Protein AF-A0A1Q6X506-F1 (afdb_monomer_lite)

Secondary structure (DSSP, 8-state):
-HHHHGGGGTS--SS-SSBHHHHHHHHHHHHHHHHHTT---HHHHHHHHHHHHHHHTT-TTSBGGGHHHHHHHHTTS--

Sequence (79 aa):
MLQYRGPFVLKMPDEAWFNVNMMQKDVQLALELGRQIQVPLPTTSIANEFLTAARAMGLAEQDFAIIFKVLEKMSGVSK

pLDDT: mean 95.24, std 5.7, range [57.62, 98.81]

Structure (mmCIF, N/CA/C/O backbone):
data_AF-A0A1Q6X506-F1
#
_entry.id   AF-A0A1Q6X506-F1
#
loop_
_atom_site.group_PDB
_atom_site.id
_atom_site.type_symbol
_atom_site.label_atom_id
_atom_site.label_alt_id
_atom_site.label_comp_id
_atom_site.label_asym_id
_atom_site.label_entity_id
_atom_site.label_seq_id
_atom_site.pdbx_PDB_ins_code
_atom_site.Cartn_x
_atom_site.Cartn_y
_atom_site.Cartn_z
_atom_site.occupancy
_atom_site.B_iso_or_equiv
_atom_site.auth_seq_id
_atom_site.auth_comp_id
_atom_site.auth_asym_id
_atom_site.auth_atom_id
_atom_site.pdbx_PDB_model_num
ATOM 1 N N . MET A 1 1 ? -11.746 -1.662 -12.248 1.00 80.56 1 MET A N 1
ATOM 2 C CA . MET A 1 1 ? -10.343 -1.780 -11.785 1.00 80.56 1 MET A CA 1
ATOM 3 C C . MET A 1 1 ? -9.542 -2.802 -12.580 1.00 80.56 1 MET A C 1
ATOM 5 O O . MET A 1 1 ? -8.586 -2.393 -13.216 1.00 80.56 1 MET A O 1
ATOM 9 N N . LEU A 1 2 ? -9.927 -4.083 -12.613 1.00 87.06 2 LEU A N 1
ATOM 10 C CA . LEU A 1 2 ? -9.141 -5.146 -13.267 1.00 87.06 2 LEU A CA 1
ATOM 11 C C . LEU A 1 2 ? -8.887 -4.942 -14.771 1.00 87.06 2 LEU A C 1
ATOM 13 O O . LEU A 1 2 ? -7.744 -5.024 -15.189 1.00 87.06 2 LEU A O 1
ATOM 17 N N . GLN A 1 3 ? -9.901 -4.604 -15.574 1.00 92.44 3 GLN A N 1
ATOM 18 C CA 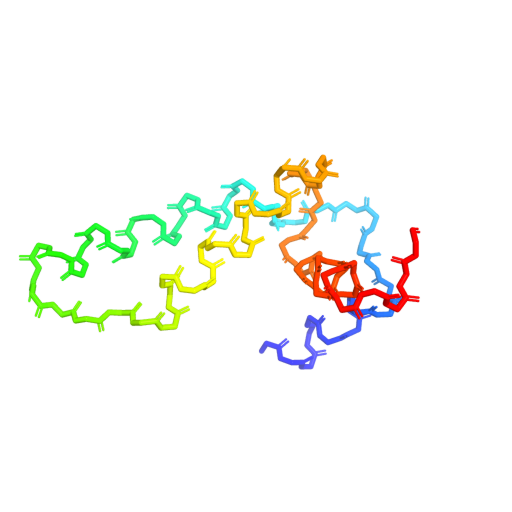. GLN A 1 3 ? -9.712 -4.381 -17.020 1.00 92.44 3 GLN A CA 1
ATOM 19 C C . GLN A 1 3 ? -8.719 -3.247 -17.331 1.00 92.44 3 GLN A C 1
ATOM 21 O O . GLN A 1 3 ? -8.003 -3.302 -18.322 1.00 92.44 3 GLN A O 1
ATOM 26 N N . TYR A 1 4 ? -8.678 -2.227 -16.473 1.00 90.12 4 TYR A N 1
ATOM 27 C CA . TYR A 1 4 ? -7.881 -1.022 -16.680 1.00 90.12 4 TYR A CA 1
ATOM 28 C C . TYR A 1 4 ? -6.477 -1.119 -16.056 1.00 90.12 4 TYR A C 1
ATOM 30 O O . TYR A 1 4 ? -5.491 -0.841 -16.724 1.00 90.12 4 TYR A O 1
ATOM 38 N N . ARG A 1 5 ? -6.373 -1.551 -14.790 1.00 90.56 5 ARG A N 1
ATOM 39 C CA . ARG A 1 5 ? -5.099 -1.668 -14.049 1.00 90.56 5 ARG A CA 1
ATOM 40 C C . ARG A 1 5 ? -4.444 -3.044 -14.185 1.00 90.56 5 ARG A C 1
ATOM 42 O O . ARG A 1 5 ? -3.262 -3.172 -13.907 1.00 90.56 5 ARG A O 1
ATOM 49 N N . GLY A 1 6 ? -5.181 -4.078 -14.593 1.00 92.00 6 GLY A N 1
ATOM 50 C CA . GLY A 1 6 ? -4.657 -5.440 -14.759 1.00 92.00 6 GLY A CA 1
ATOM 51 C C . GLY A 1 6 ? -3.441 -5.525 -15.689 1.00 92.00 6 GLY A C 1
ATOM 52 O O . GLY A 1 6 ? -2.466 -6.171 -15.314 1.00 92.00 6 GLY A O 1
ATOM 53 N N . PRO A 1 7 ? -3.418 -4.821 -16.840 1.00 93.50 7 PRO A N 1
ATOM 54 C CA . PRO A 1 7 ? -2.229 -4.760 -17.690 1.00 93.50 7 PRO A CA 1
ATOM 55 C C . PRO A 1 7 ? -0.975 -4.208 -16.990 1.00 93.50 7 PRO A C 1
ATOM 57 O O . PRO A 1 7 ? 0.136 -4.556 -17.390 1.00 93.50 7 PRO A O 1
ATOM 60 N N . PHE A 1 8 ? -1.123 -3.408 -15.924 1.00 93.44 8 PHE A N 1
ATOM 61 C CA . PHE A 1 8 ? 0.012 -2.788 -15.225 1.00 93.44 8 PHE A CA 1
ATOM 62 C C . PHE A 1 8 ? 0.858 -3.806 -14.457 1.00 93.44 8 PHE A C 1
ATOM 64 O O . PHE A 1 8 ? 2.028 -3.551 -14.196 1.00 93.44 8 PHE A O 1
ATOM 71 N N . VAL A 1 9 ? 0.300 -4.988 -14.170 1.00 90.00 9 VAL A N 1
ATOM 72 C CA . VAL A 1 9 ? 1.048 -6.124 -13.608 1.00 90.00 9 VAL A CA 1
ATOM 73 C C . VAL A 1 9 ? 2.164 -6.572 -14.555 1.00 90.00 9 VAL A C 1
ATOM 75 O O . VAL A 1 9 ? 3.234 -6.963 -14.103 1.00 90.00 9 VAL A O 1
ATOM 78 N N . LEU A 1 10 ? 1.916 -6.520 -15.866 1.00 90.19 10 LEU A N 1
ATOM 79 C CA . LEU A 1 10 ? 2.872 -6.943 -16.892 1.00 90.19 10 LEU A CA 1
ATOM 80 C C . LEU A 1 10 ? 3.738 -5.780 -17.376 1.00 90.19 10 LEU A C 1
ATOM 82 O O . LEU A 1 10 ? 4.921 -5.961 -17.656 1.00 90.19 10 LEU A O 1
ATOM 86 N N . LYS A 1 11 ? 3.142 -4.590 -17.497 1.00 92.00 11 LYS A N 1
ATOM 87 C CA . LYS A 1 11 ? 3.822 -3.381 -17.957 1.00 92.00 11 LYS A CA 1
ATOM 88 C C . LYS A 1 11 ? 3.298 -2.162 -17.205 1.00 92.00 11 LYS A C 1
ATOM 90 O O . LYS A 1 11 ? 2.214 -1.667 -17.510 1.00 92.00 11 LYS A O 1
ATOM 95 N N . MET A 1 12 ? 4.090 -1.669 -16.257 1.00 92.50 12 MET A N 1
ATOM 96 C CA . MET A 1 12 ? 3.818 -0.408 -15.565 1.00 92.50 12 MET A CA 1
ATOM 97 C C . MET A 1 12 ? 3.776 0.767 -16.557 1.00 92.50 12 MET A C 1
ATOM 99 O O . MET A 1 12 ? 4.480 0.725 -17.571 1.00 92.50 12 MET A O 1
ATOM 103 N N . PRO A 1 13 ? 2.954 1.800 -16.298 1.00 91.38 13 PRO A N 1
ATOM 104 C CA . PRO A 1 13 ? 2.970 3.012 -17.106 1.00 91.38 13 PRO A CA 1
ATOM 105 C C . PRO A 1 13 ? 4.305 3.751 -16.936 1.00 91.38 13 PRO A C 1
ATOM 107 O O . PRO A 1 13 ? 4.901 3.709 -15.860 1.00 91.38 13 PRO A O 1
ATOM 110 N N . ASP A 1 14 ? 4.749 4.449 -17.984 1.00 90.06 14 ASP A N 1
ATOM 111 C CA . ASP A 1 14 ? 6.001 5.221 -17.955 1.00 90.06 14 ASP A CA 1
ATOM 112 C C . ASP A 1 14 ? 5.914 6.412 -16.983 1.00 90.06 14 ASP A C 1
ATOM 114 O O . ASP A 1 14 ? 6.896 6.783 -16.344 1.00 90.06 14 ASP A O 1
ATOM 118 N N . GLU A 1 15 ? 4.714 6.980 -16.833 1.00 93.38 15 GLU A N 1
ATOM 119 C CA . GLU A 1 15 ? 4.404 8.041 -15.880 1.00 93.38 15 GLU A CA 1
ATOM 120 C C . GLU A 1 15 ? 3.321 7.573 -14.905 1.00 93.38 15 GLU A C 1
ATOM 122 O O . GLU A 1 15 ? 2.273 7.053 -15.302 1.00 93.38 15 GLU A O 1
ATOM 127 N N . ALA A 1 16 ? 3.559 7.773 -13.609 1.00 93.94 16 ALA A N 1
ATOM 128 C CA . ALA A 1 16 ? 2.591 7.438 -12.579 1.00 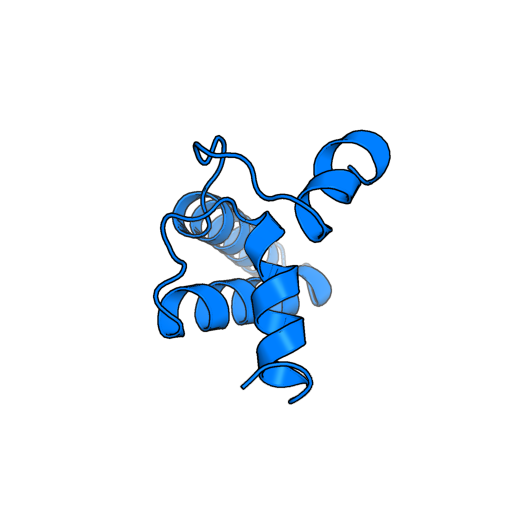93.94 16 ALA A CA 1
ATOM 129 C C . ALA A 1 16 ? 1.444 8.455 -12.571 1.00 93.94 16 ALA A C 1
ATOM 131 O O . ALA A 1 16 ? 1.603 9.586 -12.121 1.00 93.94 16 ALA A O 1
ATOM 132 N N . TRP A 1 17 ? 0.255 8.035 -13.005 1.00 89.56 17 TRP A N 1
ATOM 133 C CA . TRP A 1 17 ? -0.942 8.883 -12.908 1.00 89.56 17 TRP A CA 1
ATOM 134 C C . TRP A 1 17 ? -1.454 8.968 -11.469 1.00 89.56 17 TRP A C 1
ATOM 136 O O . TRP A 1 17 ? -2.147 9.915 -11.105 1.00 89.56 17 TRP A O 1
ATOM 146 N N . PHE A 1 18 ? -1.140 7.957 -10.652 1.00 95.75 18 PHE A N 1
ATOM 147 C CA . PHE A 1 18 ? -1.440 7.953 -9.228 1.00 95.75 18 PHE A CA 1
ATOM 148 C C . PHE A 1 18 ? -0.395 7.132 -8.468 1.00 95.75 18 PHE A C 1
ATOM 150 O O . PHE A 1 18 ? -0.412 5.899 -8.506 1.00 95.75 18 PHE A O 1
ATOM 157 N N . ASN A 1 19 ? 0.549 7.808 -7.813 1.00 97.69 19 ASN A N 1
ATOM 158 C CA . ASN A 1 19 ? 1.684 7.134 -7.186 1.00 97.69 19 ASN A CA 1
ATOM 159 C C . ASN A 1 19 ? 1.351 6.535 -5.805 1.00 97.69 19 ASN A C 1
ATOM 161 O O . ASN A 1 19 ? 0.284 6.769 -5.225 1.00 97.69 19 ASN A 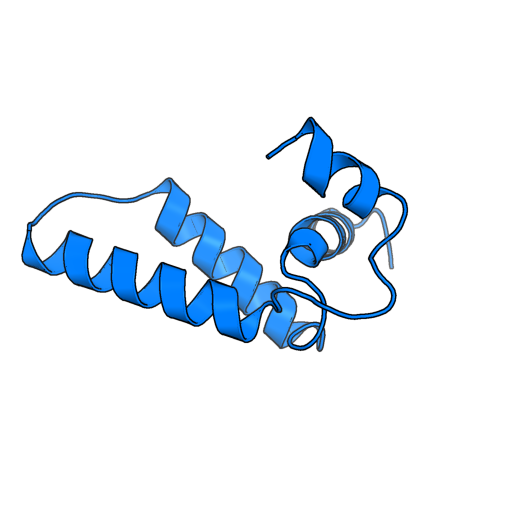O 1
ATOM 165 N N . VAL A 1 20 ? 2.285 5.746 -5.268 1.00 98.12 20 VAL A N 1
ATOM 166 C CA . VAL A 1 20 ? 2.160 5.101 -3.950 1.00 98.12 20 VAL A CA 1
ATOM 167 C C . VAL A 1 20 ? 1.904 6.118 -2.836 1.00 98.12 20 VAL A C 1
ATOM 169 O O . VAL A 1 20 ? 1.054 5.868 -1.982 1.00 98.12 20 VAL A O 1
ATOM 172 N N . ASN A 1 21 ? 2.592 7.264 -2.838 1.00 98.25 21 ASN A N 1
ATOM 173 C CA . ASN A 1 21 ? 2.403 8.299 -1.816 1.00 98.25 21 ASN A CA 1
ATOM 174 C C . ASN A 1 21 ? 0.975 8.872 -1.836 1.00 98.25 21 ASN A C 1
ATOM 176 O O . ASN A 1 21 ? 0.349 9.015 -0.783 1.00 98.25 21 ASN A O 1
ATOM 180 N N . MET A 1 22 ? 0.434 9.154 -3.024 1.00 98.38 22 MET A N 1
ATOM 181 C CA . MET A 1 22 ? -0.935 9.646 -3.184 1.00 98.38 22 MET A CA 1
ATOM 182 C C . MET A 1 22 ? -1.964 8.621 -2.692 1.00 98.38 22 MET A C 1
ATOM 184 O O . MET A 1 22 ? -2.869 8.982 -1.935 1.00 98.38 22 MET A O 1
ATOM 188 N N . MET A 1 23 ? -1.792 7.344 -3.051 1.00 98.25 23 MET A N 1
ATOM 189 C CA . MET A 1 23 ? -2.681 6.271 -2.598 1.00 98.25 23 MET A CA 1
ATOM 190 C C . MET A 1 23 ? -2.583 6.039 -1.088 1.00 98.25 23 MET A C 1
ATOM 192 O O . MET A 1 23 ? -3.608 5.875 -0.427 1.00 98.25 23 MET A O 1
ATOM 196 N N . GLN A 1 24 ? -1.375 6.065 -0.514 1.00 98.50 24 GLN A N 1
ATOM 197 C CA . GLN A 1 24 ? -1.194 5.903 0.929 1.00 98.50 24 GLN A CA 1
ATOM 198 C C . GLN A 1 24 ? -1.878 7.032 1.706 1.00 98.50 24 GLN A C 1
ATOM 200 O O . GLN A 1 24 ? -2.533 6.757 2.710 1.00 98.50 24 GLN A O 1
ATOM 205 N N . LYS A 1 25 ? -1.806 8.274 1.214 1.00 98.62 25 LYS A N 1
ATOM 206 C CA . LYS A 1 25 ? -2.536 9.410 1.794 1.00 98.62 25 LYS A CA 1
ATOM 207 C C . LYS A 1 25 ? -4.050 9.151 1.823 1.00 98.62 25 LYS A C 1
ATOM 209 O O . LYS A 1 25 ? -4.665 9.320 2.872 1.00 98.62 25 LYS A O 1
ATOM 214 N N . ASP A 1 26 ? -4.655 8.692 0.725 1.00 98.69 26 ASP A N 1
ATOM 215 C CA . ASP A 1 26 ? -6.103 8.408 0.693 1.00 98.69 26 ASP A CA 1
ATOM 216 C C . ASP A 1 26 ? -6.497 7.232 1.599 1.00 98.69 26 ASP A C 1
ATOM 218 O O . ASP A 1 26 ? -7.503 7.291 2.309 1.00 98.69 26 ASP A O 1
ATOM 222 N N . VAL A 1 27 ? -5.678 6.179 1.638 1.00 98.44 27 VAL A N 1
ATOM 223 C CA . VAL A 1 27 ? -5.885 5.030 2.528 1.00 98.44 27 VAL A CA 1
ATOM 224 C C . VAL A 1 27 ? -5.798 5.441 4.001 1.00 98.44 27 VAL A C 1
ATOM 226 O O . VAL A 1 27 ? -6.624 5.010 4.806 1.00 98.44 27 VAL A O 1
ATOM 229 N N . GLN A 1 28 ? -4.854 6.309 4.367 1.00 98.62 28 GLN A N 1
ATOM 230 C CA . GLN A 1 28 ? -4.738 6.833 5.730 1.00 98.62 28 GLN A CA 1
ATOM 231 C C . GLN A 1 28 ? -5.950 7.678 6.133 1.00 98.62 28 GLN A C 1
ATOM 233 O O . GLN A 1 28 ? -6.440 7.520 7.252 1.00 98.62 28 GLN A O 1
ATOM 238 N N . LEU A 1 29 ? -6.471 8.511 5.224 1.00 98.81 29 LEU A N 1
ATOM 239 C CA . LEU A 1 29 ? -7.709 9.265 5.453 1.00 98.81 29 LEU A CA 1
ATOM 240 C C . LEU A 1 29 ? -8.905 8.328 5.681 1.00 98.81 29 LEU A C 1
ATOM 242 O O . LEU A 1 29 ? -9.679 8.537 6.614 1.00 98.81 29 LEU A O 1
ATOM 246 N N . ALA A 1 30 ? -9.026 7.261 4.884 1.00 98.75 30 ALA A N 1
ATOM 247 C CA . ALA A 1 30 ? -10.082 6.264 5.057 1.00 98.75 30 ALA A CA 1
ATOM 248 C C . ALA A 1 30 ? -9.970 5.521 6.400 1.00 98.75 30 ALA A C 1
ATOM 250 O O . ALA A 1 30 ? -10.975 5.326 7.085 1.00 98.75 30 ALA A O 1
ATOM 251 N N . LEU A 1 31 ? -8.755 5.131 6.800 1.00 98.81 31 LEU A N 1
ATOM 252 C CA . LEU A 1 31 ? -8.500 4.480 8.089 1.00 98.81 31 LEU A CA 1
ATOM 253 C C . LEU A 1 31 ? -8.806 5.399 9.275 1.00 98.81 31 LEU A C 1
ATOM 255 O O . LEU A 1 31 ? -9.344 4.934 10.278 1.00 98.81 31 LEU A O 1
ATOM 259 N N . GLU A 1 32 ? -8.471 6.684 9.167 1.00 98.81 32 GLU A N 1
ATOM 260 C CA . GLU A 1 32 ? -8.791 7.680 10.190 1.00 98.81 32 GLU A CA 1
ATOM 261 C C . GLU A 1 32 ? -10.299 7.860 10.344 1.00 98.81 32 GLU A C 1
ATOM 263 O O . GLU A 1 32 ? -10.815 7.745 11.455 1.00 98.81 32 GLU A O 1
ATOM 268 N N . LEU A 1 33 ? -11.024 8.021 9.235 1.00 98.81 33 LEU A N 1
ATOM 269 C CA . LEU A 1 33 ? -12.481 8.091 9.274 1.00 98.81 33 LEU A CA 1
ATOM 270 C C . LEU A 1 33 ? -13.087 6.821 9.886 1.00 98.81 33 LEU A C 1
ATOM 272 O O . LEU A 1 33 ? -13.936 6.919 10.766 1.00 98.81 33 LEU A O 1
ATOM 276 N N . GLY A 1 34 ? -12.617 5.636 9.478 1.00 98.69 34 GLY A N 1
ATOM 277 C CA . GLY A 1 34 ? -13.074 4.356 10.029 1.00 98.69 34 GLY A CA 1
ATOM 278 C C . GLY A 1 34 ? -12.925 4.273 11.551 1.00 98.69 34 GLY A C 1
ATOM 279 O O . GLY A 1 34 ? -13.852 3.836 12.234 1.00 98.69 34 GLY A O 1
ATOM 280 N N . ARG A 1 35 ? -11.809 4.773 12.103 1.00 98.62 35 ARG A N 1
ATOM 281 C CA . ARG A 1 35 ? -11.616 4.885 13.560 1.00 98.62 35 ARG A CA 1
ATOM 282 C C . ARG A 1 35 ? -12.642 5.816 14.207 1.00 98.62 35 ARG A C 1
ATOM 284 O O . ARG A 1 35 ? -13.224 5.442 15.222 1.00 98.62 35 ARG A O 1
ATOM 291 N N . GLN A 1 36 ? -12.884 6.988 13.620 1.00 98.75 36 GLN A N 1
ATOM 292 C CA . GLN A 1 36 ? -13.820 7.984 14.158 1.00 98.75 36 GLN A CA 1
ATOM 293 C C . GLN A 1 36 ? -15.258 7.463 14.240 1.00 98.75 36 GLN A C 1
ATOM 295 O O . GLN A 1 36 ? -15.957 7.752 15.209 1.00 98.75 36 GLN A O 1
ATOM 300 N N . ILE A 1 37 ? -15.686 6.667 13.256 1.00 98.69 37 ILE A N 1
ATOM 301 C CA . ILE A 1 37 ? -17.049 6.111 13.195 1.00 98.69 37 ILE A CA 1
ATOM 302 C C . ILE A 1 37 ? -17.150 4.667 13.705 1.00 98.69 37 ILE A C 1
ATOM 304 O O . ILE A 1 37 ? -18.185 4.032 13.530 1.00 98.69 37 ILE A O 1
ATOM 308 N N . GLN A 1 38 ? -16.086 4.140 14.319 1.00 98.38 38 GLN A N 1
ATOM 309 C CA . GLN A 1 38 ? -16.028 2.778 14.865 1.00 98.38 38 GLN A CA 1
ATOM 310 C C . GLN A 1 38 ? -16.331 1.673 13.829 1.00 98.38 38 GLN A C 1
ATOM 312 O O . GLN A 1 38 ? -16.893 0.629 14.163 1.00 98.38 38 GLN A O 1
ATOM 317 N N . VAL A 1 39 ? -15.927 1.873 12.569 1.00 98.69 39 VAL A N 1
ATOM 318 C CA . VAL A 1 39 ? -16.078 0.891 11.484 1.00 98.69 39 VAL A CA 1
ATOM 319 C C . VAL A 1 39 ? -14.724 0.241 11.169 1.00 98.69 39 VAL A C 1
ATOM 321 O O . VAL A 1 39 ? -13.786 0.936 10.766 1.00 98.69 39 VAL A O 1
ATOM 324 N N . PRO A 1 40 ? -14.589 -1.091 11.307 1.00 98.06 40 PRO A N 1
ATOM 325 C CA . PRO A 1 40 ? -13.347 -1.786 10.989 1.00 98.06 40 PRO A CA 1
ATOM 326 C C . PRO A 1 40 ? -13.111 -1.863 9.474 1.00 98.06 40 PRO A C 1
ATOM 328 O O . PRO A 1 40 ? -13.999 -2.239 8.712 1.00 98.06 40 PRO A O 1
ATOM 331 N N . LEU A 1 41 ? -11.878 -1.576 9.044 1.00 98.69 41 LEU A N 1
ATOM 332 C CA . LEU A 1 41 ? -11.453 -1.611 7.637 1.00 98.69 41 LEU A CA 1
ATOM 333 C C . LEU A 1 41 ? -10.240 -2.547 7.434 1.00 98.69 41 LEU A C 1
ATOM 335 O O . LEU A 1 41 ? -9.155 -2.087 7.074 1.00 98.69 41 LEU A O 1
ATOM 339 N N . PRO A 1 42 ? -10.376 -3.866 7.676 1.00 98.25 42 PRO A N 1
ATOM 340 C CA . PRO A 1 42 ? -9.237 -4.788 7.740 1.00 98.25 42 PRO A CA 1
ATOM 341 C C . PRO A 1 42 ? -8.436 -4.867 6.433 1.00 98.25 42 PRO A C 1
ATOM 343 O O . PRO A 1 42 ? -7.207 -4.828 6.453 1.00 98.25 42 PRO A O 1
ATOM 346 N N . THR A 1 43 ? -9.111 -4.922 5.283 1.00 98.19 43 THR A N 1
ATOM 347 C CA . THR A 1 43 ? -8.447 -4.961 3.971 1.00 98.19 43 THR A CA 1
ATOM 348 C C . THR A 1 43 ? -7.715 -3.659 3.661 1.00 98.19 43 THR A C 1
ATOM 350 O O . THR A 1 43 ? -6.645 -3.685 3.063 1.00 98.19 43 THR A O 1
ATOM 353 N N . THR A 1 44 ? -8.262 -2.524 4.101 1.00 98.38 44 THR A N 1
ATOM 354 C CA . THR A 1 44 ? -7.645 -1.202 3.947 1.00 98.38 44 THR A CA 1
ATOM 355 C C . THR A 1 44 ? -6.382 -1.087 4.797 1.00 98.38 44 THR A C 1
ATOM 357 O O . THR A 1 44 ? -5.369 -0.588 4.310 1.00 98.38 44 THR A O 1
ATOM 360 N N . SER A 1 45 ? -6.401 -1.613 6.027 1.00 98.56 45 SER A N 1
ATOM 361 C CA . SER A 1 45 ? -5.213 -1.672 6.887 1.00 98.56 45 SER A CA 1
ATOM 362 C C . SER A 1 45 ? -4.105 -2.510 6.252 1.00 98.56 45 SER A C 1
ATOM 364 O O . SER A 1 45 ? -2.968 -2.062 6.180 1.00 98.56 45 SER A O 1
ATOM 366 N N . ILE A 1 46 ? -4.432 -3.690 5.715 1.00 98.31 46 ILE A N 1
ATOM 367 C CA . ILE A 1 46 ? -3.450 -4.543 5.026 1.00 98.31 46 ILE A CA 1
ATOM 368 C C . ILE A 1 46 ? -2.905 -3.850 3.767 1.00 98.31 46 ILE A C 1
ATOM 370 O O . ILE A 1 46 ? -1.699 -3.861 3.526 1.00 98.31 46 ILE A O 1
ATOM 374 N N . ALA A 1 47 ? -3.769 -3.206 2.976 1.00 97.94 47 ALA A N 1
ATOM 375 C CA . ALA A 1 47 ? -3.341 -2.448 1.803 1.00 97.94 47 ALA A CA 1
ATOM 376 C C . ALA A 1 47 ? -2.367 -1.314 2.171 1.00 97.94 47 ALA A C 1
ATOM 378 O O . ALA A 1 47 ? -1.389 -1.104 1.454 1.00 97.94 47 ALA A O 1
ATOM 379 N N . ASN A 1 48 ? -2.582 -0.626 3.301 1.00 98.50 48 ASN A N 1
ATOM 380 C CA . ASN A 1 48 ? -1.648 0.384 3.802 1.00 98.50 48 ASN A CA 1
ATOM 381 C C . ASN A 1 48 ? -0.252 -0.196 4.062 1.00 98.50 48 ASN A C 1
ATOM 383 O O . ASN A 1 48 ? 0.741 0.438 3.710 1.00 98.50 48 ASN A O 1
ATOM 387 N N . GLU A 1 49 ? -0.164 -1.402 4.624 1.00 98.44 49 GLU A N 1
ATOM 388 C CA . GLU A 1 49 ? 1.126 -2.046 4.890 1.00 98.44 49 GLU A CA 1
ATOM 389 C C . GLU A 1 49 ? 1.874 -2.410 3.602 1.00 98.44 49 GLU A C 1
ATOM 391 O O . GLU A 1 49 ? 3.088 -2.222 3.524 1.00 98.44 49 GLU A O 1
ATOM 396 N N . PHE A 1 50 ? 1.172 -2.822 2.541 1.00 98.38 50 PHE A N 1
ATOM 397 C CA . PHE A 1 50 ? 1.812 -3.013 1.233 1.00 98.38 50 PHE A CA 1
ATOM 398 C C . PHE A 1 50 ? 2.334 -1.703 0.633 1.00 98.38 50 PHE A C 1
ATOM 400 O O . PHE A 1 50 ? 3.401 -1.696 0.019 1.00 98.38 50 PHE A O 1
ATOM 407 N N . LEU A 1 51 ? 1.630 -0.586 0.835 1.00 98.50 51 LEU A N 1
ATOM 408 C CA . LEU A 1 51 ? 2.100 0.737 0.406 1.00 98.50 51 LEU A CA 1
ATOM 409 C C . LEU A 1 51 ? 3.314 1.196 1.232 1.00 98.50 51 LEU A C 1
ATOM 411 O O . LEU A 1 51 ? 4.272 1.732 0.675 1.00 98.50 51 LEU A O 1
ATOM 415 N N . THR A 1 52 ? 3.331 0.918 2.539 1.00 98.50 52 THR A N 1
ATOM 416 C CA . THR A 1 52 ? 4.507 1.133 3.398 1.00 98.50 52 THR A CA 1
ATOM 417 C C . THR A 1 52 ? 5.703 0.309 2.916 1.00 98.50 52 THR A C 1
ATOM 419 O O . THR A 1 52 ? 6.801 0.850 2.771 1.00 98.50 52 THR A O 1
ATOM 422 N N . ALA A 1 53 ? 5.497 -0.969 2.593 1.00 98.31 53 ALA A N 1
ATOM 423 C CA . ALA A 1 53 ? 6.539 -1.826 2.034 1.00 98.31 53 ALA A CA 1
ATOM 424 C C . ALA A 1 53 ? 7.043 -1.305 0.676 1.00 98.31 53 ALA A C 1
ATOM 426 O O . ALA A 1 53 ? 8.252 -1.254 0.456 1.00 98.31 53 ALA A O 1
ATOM 427 N N . ALA A 1 54 ? 6.151 -0.833 -0.203 1.00 98.19 54 ALA A N 1
ATOM 428 C CA . ALA A 1 54 ? 6.535 -0.206 -1.470 1.00 98.19 54 ALA A CA 1
ATOM 429 C C . ALA A 1 54 ? 7.479 0.987 -1.252 1.00 98.19 54 ALA A C 1
ATOM 431 O O . ALA A 1 54 ? 8.525 1.086 -1.898 1.00 98.19 54 ALA A O 1
ATOM 432 N N . ARG A 1 55 ? 7.154 1.868 -0.298 1.00 98.19 55 ARG A N 1
ATOM 433 C CA . ARG A 1 55 ? 8.011 3.010 0.058 1.00 98.19 55 ARG A CA 1
ATOM 434 C C . ARG A 1 55 ? 9.361 2.562 0.611 1.00 98.19 55 ARG A C 1
ATOM 436 O O . ARG A 1 55 ? 10.382 3.089 0.179 1.00 98.19 55 ARG A O 1
ATOM 443 N N . ALA A 1 56 ? 9.380 1.563 1.495 1.00 97.88 56 ALA A N 1
ATOM 444 C CA . ALA A 1 56 ? 10.617 0.992 2.034 1.00 97.88 56 ALA A CA 1
ATOM 445 C C . ALA A 1 56 ? 11.519 0.384 0.941 1.00 97.88 56 ALA A C 1
ATOM 447 O O . ALA A 1 56 ? 12.739 0.379 1.073 1.00 97.88 56 ALA A O 1
ATOM 448 N N . MET A 1 57 ? 10.930 -0.079 -0.164 1.00 97.19 57 MET A N 1
ATOM 449 C CA . MET A 1 57 ? 11.643 -0.601 -1.333 1.00 97.19 57 MET A CA 1
ATOM 450 C C . MET A 1 57 ? 12.063 0.481 -2.346 1.00 97.19 57 MET A C 1
ATOM 452 O O . MET A 1 57 ? 12.552 0.131 -3.421 1.00 97.19 57 MET A O 1
ATOM 456 N N . GLY A 1 58 ? 11.861 1.770 -2.047 1.00 97.06 58 GLY A N 1
ATOM 457 C CA . GLY A 1 58 ? 12.198 2.881 -2.946 1.00 97.06 58 GLY A CA 1
ATOM 458 C C . GLY A 1 58 ? 11.216 3.077 -4.108 1.00 97.06 58 GLY A C 1
ATOM 459 O O . GLY A 1 58 ? 11.557 3.717 -5.096 1.00 97.06 58 GLY A O 1
ATOM 460 N N . LEU A 1 59 ? 9.997 2.536 -4.011 1.00 97.00 59 LEU A N 1
ATOM 461 C CA . LEU A 1 59 ? 8.998 2.535 -5.092 1.00 97.00 59 LEU A CA 1
ATOM 462 C C . LEU A 1 59 ? 7.919 3.618 -4.916 1.00 97.00 59 LEU A C 1
ATOM 464 O O . LEU A 1 59 ? 6.852 3.531 -5.514 1.00 97.00 59 LEU A O 1
ATOM 468 N N . ALA A 1 60 ? 8.173 4.633 -4.087 1.00 97.50 60 ALA A N 1
ATOM 469 C CA . ALA A 1 60 ? 7.172 5.620 -3.671 1.00 97.50 60 ALA A CA 1
ATOM 470 C C . ALA A 1 60 ? 6.580 6.454 -4.830 1.00 97.50 60 ALA A C 1
ATOM 472 O O . ALA A 1 60 ? 5.407 6.826 -4.795 1.00 97.50 60 ALA A O 1
ATOM 473 N N . GLU A 1 61 ? 7.385 6.714 -5.861 1.00 97.19 61 GLU A N 1
ATOM 474 C CA . GLU A 1 61 ? 6.991 7.516 -7.029 1.00 97.19 61 GLU A CA 1
ATOM 475 C C . GLU A 1 61 ? 6.399 6.681 -8.171 1.00 97.19 61 GLU A C 1
ATOM 477 O O . GLU A 1 61 ? 5.913 7.230 -9.155 1.00 97.19 61 GLU A O 1
ATOM 482 N N . GLN A 1 62 ? 6.408 5.351 -8.050 1.00 96.62 62 GLN A N 1
ATOM 483 C CA . GLN A 1 62 ? 5.770 4.469 -9.023 1.00 96.62 62 GLN A CA 1
ATOM 484 C C . GLN A 1 62 ? 4.250 4.509 -8.861 1.00 96.62 62 GLN A C 1
ATOM 486 O O . GLN A 1 62 ? 3.738 4.794 -7.774 1.00 96.62 62 GLN A O 1
ATOM 491 N N . ASP A 1 63 ? 3.521 4.176 -9.928 1.00 96.75 63 ASP A N 1
ATOM 492 C CA . ASP A 1 63 ? 2.072 4.004 -9.847 1.00 96.75 63 ASP A CA 1
ATOM 493 C C . ASP A 1 63 ? 1.715 2.973 -8.762 1.00 96.75 63 ASP A C 1
ATOM 495 O O . ASP A 1 63 ? 2.426 1.983 -8.582 1.00 96.75 63 ASP A O 1
ATOM 499 N N . PHE A 1 64 ? 0.625 3.179 -8.018 1.00 95.94 64 PHE A N 1
ATOM 500 C CA . PHE A 1 64 ? 0.300 2.313 -6.877 1.00 95.94 64 PHE A CA 1
ATOM 501 C C . PHE A 1 64 ? 0.081 0.839 -7.262 1.00 95.94 64 PHE A C 1
ATOM 503 O O . PHE A 1 64 ? 0.180 -0.028 -6.394 1.00 95.94 64 PHE A O 1
ATOM 510 N N . ALA A 1 65 ? -0.162 0.524 -8.542 1.00 95.50 65 ALA A N 1
ATOM 511 C CA . ALA A 1 65 ? -0.154 -0.854 -9.037 1.00 95.50 65 ALA A CA 1
ATOM 512 C C . ALA A 1 65 ? 1.190 -1.579 -8.789 1.00 95.50 65 ALA A C 1
ATOM 514 O O . ALA A 1 65 ? 1.234 -2.809 -8.808 1.00 95.50 65 ALA A O 1
ATOM 515 N N . ILE A 1 66 ? 2.267 -0.862 -8.449 1.00 96.00 66 ILE A N 1
ATOM 516 C CA . ILE A 1 66 ? 3.564 -1.436 -8.071 1.00 96.00 66 ILE A CA 1
ATOM 517 C C . ILE A 1 66 ? 3.497 -2.370 -6.848 1.00 96.00 66 ILE A C 1
ATOM 519 O O . ILE A 1 66 ? 4.428 -3.139 -6.614 1.00 96.00 66 ILE A O 1
ATOM 523 N N . ILE A 1 67 ? 2.392 -2.381 -6.093 1.00 95.44 67 ILE A N 1
ATOM 524 C CA . ILE A 1 67 ? 2.138 -3.379 -5.039 1.00 95.44 67 ILE A CA 1
ATOM 525 C C . ILE A 1 67 ? 2.282 -4.829 -5.535 1.00 95.44 67 ILE A C 1
ATOM 527 O O . ILE A 1 67 ? 2.680 -5.695 -4.760 1.00 95.44 67 ILE A O 1
ATOM 531 N N . PHE A 1 68 ? 2.053 -5.111 -6.823 1.00 93.94 68 PHE A N 1
ATOM 532 C CA . PHE A 1 68 ? 2.329 -6.438 -7.384 1.00 93.94 68 PHE A CA 1
ATOM 533 C C . PHE A 1 68 ? 3.827 -6.782 -7.351 1.00 93.94 68 PHE A C 1
ATOM 535 O O . PHE A 1 68 ? 4.183 -7.907 -7.006 1.00 93.94 68 PHE A O 1
ATOM 542 N N . LYS A 1 69 ? 4.711 -5.806 -7.602 1.00 94.25 69 LYS A N 1
ATOM 543 C CA . LYS A 1 69 ? 6.168 -5.978 -7.478 1.00 94.25 69 LYS A CA 1
ATOM 544 C C . LYS A 1 69 ? 6.603 -6.143 -6.023 1.00 94.25 69 LYS A C 1
ATOM 546 O O . LYS A 1 69 ? 7.550 -6.872 -5.737 1.00 94.25 69 LYS A O 1
ATOM 551 N N . VAL A 1 70 ? 5.904 -5.485 -5.098 1.00 96.19 70 VAL A N 1
ATOM 552 C CA . VAL A 1 70 ? 6.111 -5.675 -3.654 1.00 96.19 70 VAL A CA 1
ATOM 553 C C . VAL A 1 70 ? 5.805 -7.119 -3.263 1.00 96.19 70 VAL A C 1
ATOM 555 O O . VAL A 1 70 ? 6.634 -7.757 -2.620 1.00 96.19 70 VAL A O 1
ATOM 558 N N . LEU A 1 71 ? 4.668 -7.663 -3.708 1.00 95.06 71 LEU A N 1
ATOM 559 C CA . LEU A 1 71 ? 4.305 -9.063 -3.474 1.00 95.06 71 LEU A CA 1
ATOM 560 C C . LEU A 1 71 ? 5.308 -10.034 -4.111 1.00 95.06 71 LEU A C 1
ATOM 562 O O . LEU A 1 71 ? 5.726 -10.986 -3.458 1.00 95.06 71 LEU A O 1
ATOM 566 N N . GLU A 1 72 ? 5.745 -9.770 -5.344 1.00 94.12 72 GLU A N 1
ATOM 567 C CA . GLU A 1 72 ? 6.776 -10.560 -6.033 1.00 94.12 72 GLU A CA 1
ATOM 568 C C . GLU A 1 72 ? 8.069 -10.640 -5.201 1.00 94.12 72 GLU A C 1
ATOM 570 O O . GLU A 1 72 ? 8.568 -11.739 -4.941 1.00 94.12 72 GLU A O 1
ATOM 575 N N . LYS A 1 73 ? 8.549 -9.502 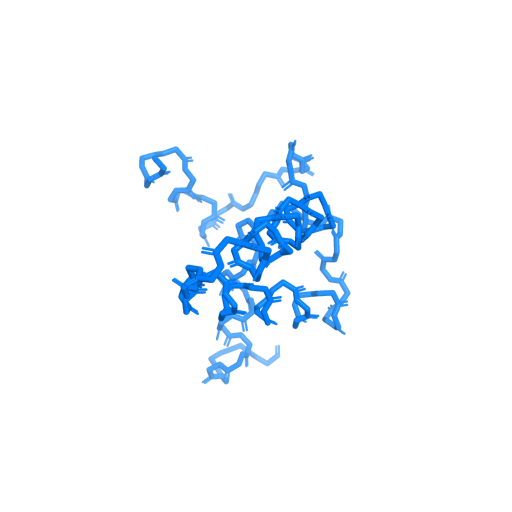-4.679 1.00 94.19 73 LYS A N 1
ATOM 576 C CA . LYS A 1 73 ? 9.718 -9.44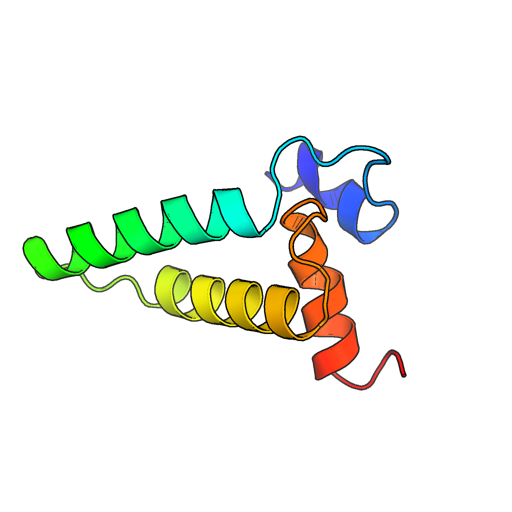3 -3.785 1.00 94.19 73 LYS A CA 1
ATOM 577 C C . LYS A 1 73 ? 9.481 -10.163 -2.457 1.00 94.19 73 LYS A C 1
ATOM 579 O O . LYS A 1 73 ? 10.317 -10.959 -2.040 1.00 94.19 73 LYS A O 1
ATOM 584 N N . MET A 1 74 ? 8.342 -9.929 -1.803 1.00 95.12 74 MET A N 1
ATOM 585 C CA . MET A 1 74 ? 8.004 -10.574 -0.524 1.00 95.12 74 MET A CA 1
ATOM 586 C C . MET A 1 74 ? 7.843 -12.094 -0.653 1.00 95.12 74 MET A C 1
ATOM 588 O O . MET A 1 74 ? 8.112 -12.818 0.300 1.00 95.12 74 MET A O 1
ATOM 592 N N . SER A 1 75 ? 7.428 -12.580 -1.825 1.00 95.50 75 SER A N 1
ATOM 593 C CA . SER A 1 75 ? 7.289 -14.012 -2.112 1.00 95.50 75 SER A CA 1
ATOM 594 C C . SER A 1 75 ? 8.618 -14.723 -2.399 1.00 95.50 75 SER A C 1
ATOM 596 O O . SER A 1 75 ? 8.642 -15.946 -2.504 1.00 95.50 75 SER A O 1
ATOM 598 N N . GLY A 1 76 ? 9.721 -13.980 -2.551 1.00 94.19 76 GLY A N 1
ATOM 599 C CA . GLY A 1 76 ? 11.033 -14.533 -2.895 1.00 94.19 76 GLY A CA 1
ATOM 600 C C . GLY A 1 76 ? 11.174 -14.992 -4.352 1.00 94.19 76 GLY A C 1
ATOM 601 O O . GLY A 1 76 ? 12.201 -15.570 -4.705 1.00 94.19 76 GLY A O 1
ATOM 602 N N . VAL A 1 77 ? 10.175 -14.734 -5.205 1.00 91.62 77 VAL A N 1
ATOM 603 C CA . VAL A 1 77 ? 10.202 -15.098 -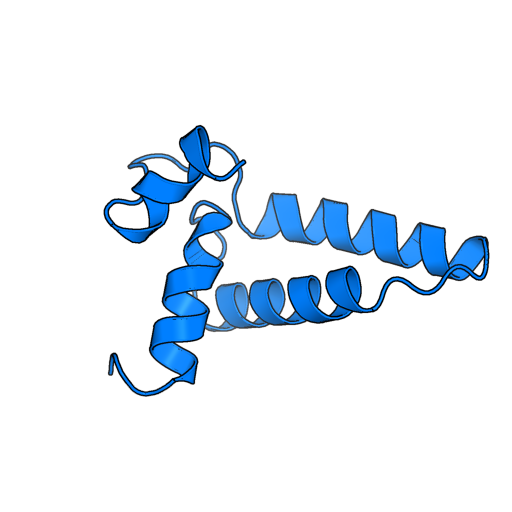6.634 1.00 91.62 77 VAL A CA 1
ATOM 604 C C . VAL A 1 77 ? 11.150 -14.192 -7.426 1.00 91.62 77 VAL A C 1
ATOM 606 O O . VAL A 1 77 ? 11.792 -14.652 -8.369 1.00 91.62 77 VAL A O 1
ATOM 609 N N . SER A 1 78 ? 11.307 -12.931 -7.013 1.00 80.88 78 SER A N 1
ATOM 610 C CA . SER A 1 78 ? 12.318 -12.015 -7.553 1.00 80.88 78 SER A CA 1
ATOM 611 C C . SER A 1 78 ? 13.321 -11.606 -6.484 1.00 80.88 78 SER A C 1
ATOM 613 O O . SER A 1 78 ? 12.908 -11.138 -5.421 1.00 80.88 78 SER A O 1
ATOM 615 N N . LYS A 1 79 ? 14.615 -11.762 -6.788 1.00 57.62 79 LYS A N 1
ATOM 616 C CA . LYS A 1 79 ? 15.727 -11.264 -5.967 1.00 57.62 79 LYS A CA 1
ATOM 617 C C . LYS A 1 79 ? 15.931 -9.765 -6.159 1.00 57.62 79 LYS A C 1
ATOM 619 O O . LYS A 1 79 ? 15.827 -9.307 -7.319 1.00 57.62 79 LYS A O 1
#

Foldseek 3Di:
DCVVCVCCLVPFDPAAPAFLQNVLVVLVVVVVVCVVVVHDDPVSVVLNVLSVLCVVVVRRRGHSSCSSVSVCVVVVVDD

Radius of gyration: 13.38 Å; chains: 1; bounding box: 33×25×33 Å